Protein AF-A0A7J7RR95-F1 (afdb_monomer)

Organism: Rhinolophus ferrumequinum (NCBI:txid59479)

Nearest PDB structures (foldseek):
  5j3e-assembly2_B  TM=1.001E+00  e=3.347E-19  Homo sapiens
  3eop-assembly1_A  TM=9.936E-01  e=3.556E-19  Homo sapiens
  3eop-assembly2_B  TM=9.848E-01  e=4.807E-19  Homo sapiens
  2ar1-assembly1_A  TM=9.465E-01  e=1.881E-10  Leishmania major
  2eve-assembly1_A  TM=8.848E-01  e=7.018E-09  Pseudomonas syringae pv. tomato str. DC3000

Solvent-accessible surface area (backbone atoms only — not comparable to full-atom values): 7257 Å² total; per-residue (Å²): 124,52,70,71,43,73,45,75,42,65,47,67,99,56,98,77,34,24,40,48,26,35,29,26,28,74,36,54,75,41,73,40,70,54,36,76,35,84,88,40,97,66,42,38,95,87,53,42,92,95,63,57,78,51,66,40,64,43,71,40,83,71,46,68,43,85,41,77,44,44,49,67,59,55,48,52,51,24,58,51,12,58,77,74,71,41,66,40,44,74,41,41,78,77,75,40,77,88,58,92,79,72,80,74,54,72,57,38,49,54,50,57,57,57,51,42,80,48,80,89,130

Secondary structure (DSSP, 8-sta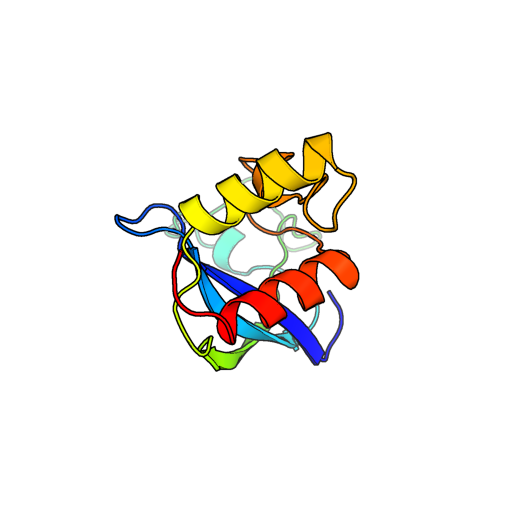te):
--TT-EEEEEE-SSSS-EEEEEEEEEEEEEE-GGGG-TTSTT--TT-BTTB-S-EEEEEEEEEEEEEEEEHHHHHHHHHHHHHHT-GGGG-HHHHSTT-SS----HHHHHHHHHHTTSPP-

Radius of gyration: 16.85 Å; Cα contacts (8 Å, |Δi|>4): 178; chains: 1; bounding box: 41×32×45 Å

Sequence (121 aa):
MKLEEKAFFYHSNCKEPGIAGLVKIVKEAYPDHTQFEKSNPYYDPSSKEDNPKWSMVDVQFVRMMKRFIPLAELKTHHQAHKATGGPLKNMALFTHQRLSVQPLTPEEFDFVLSLEEKEPS

Foldseek 3Di:
DDFFDKDFDWDPPDPFTFTWAMKTFHFDKDADPLCCPPVRPNHDPPADPVHGPDIDTDIGGDTTQLDTGTPVNLVVVCVVCCVVVAQNVPPCVPVVVPDPDGDHDPRRVVVVSVVSVDDDD

pLDDT: mean 97.43, std 3.61, range [64.69, 98.88]

Mean predicted aligned error: 2.74 Å

InterPro domains:
  IPR002740 EVE domain [PF01878] (1-114)
  IPR015947 PUA-like superfamily [SSF88697] (1-117)
  IPR047197 Thymocyte nuclear protein 1-like, EVE domain [cd21133] (1-115)
  IPR052181 5-Hydroxymethylcytosine binding [PTHR14087] (1-119)

Structure (mmCIF, N/CA/C/O backbone):
data_AF-A0A7J7RR95-F1
#
_entry.id   AF-A0A7J7RR95-F1
#
loop_
_atom_site.group_PDB
_atom_site.id
_atom_site.type_symbol
_atom_site.label_atom_id
_atom_site.label_alt_id
_atom_site.label_comp_id
_atom_site.label_asym_id
_atom_site.label_entity_id
_atom_site.label_seq_id
_atom_site.pdbx_PDB_ins_code
_atom_site.Cartn_x
_atom_site.Cartn_y
_atom_site.Cartn_z
_atom_site.occupancy
_atom_site.B_iso_or_equiv
_atom_site.auth_seq_id
_atom_site.auth_comp_id
_atom_site.auth_asym_id
_atom_site.auth_atom_id
_atom_site.pdbx_PDB_model_num
ATOM 1 N N . MET A 1 1 ? 1.373 -11.454 -3.887 1.00 95.19 1 MET A N 1
ATOM 2 C CA . MET A 1 1 ? 0.064 -10.899 -4.265 1.00 95.19 1 MET A CA 1
ATOM 3 C C . MET A 1 1 ? -0.592 -11.857 -5.237 1.00 95.19 1 MET A C 1
ATOM 5 O O . MET A 1 1 ? 0.095 -12.345 -6.132 1.00 95.19 1 MET A O 1
ATOM 9 N N . LYS A 1 2 ? -1.867 -12.155 -5.019 1.00 97.88 2 LYS A N 1
ATOM 10 C CA . LYS A 1 2 ? -2.702 -13.060 -5.808 1.00 97.88 2 LYS A CA 1
ATOM 11 C C . LYS A 1 2 ? -3.827 -12.298 -6.485 1.00 97.88 2 LYS A C 1
ATOM 13 O O . LYS A 1 2 ? -4.195 -11.214 -6.039 1.00 97.88 2 LYS A O 1
ATOM 18 N N . LEU A 1 3 ? -4.338 -12.855 -7.581 1.00 98.44 3 LEU A N 1
ATOM 19 C CA . LEU A 1 3 ? -5.466 -12.269 -8.305 1.00 98.44 3 LEU A CA 1
ATOM 20 C C . LEU A 1 3 ? -6.641 -11.989 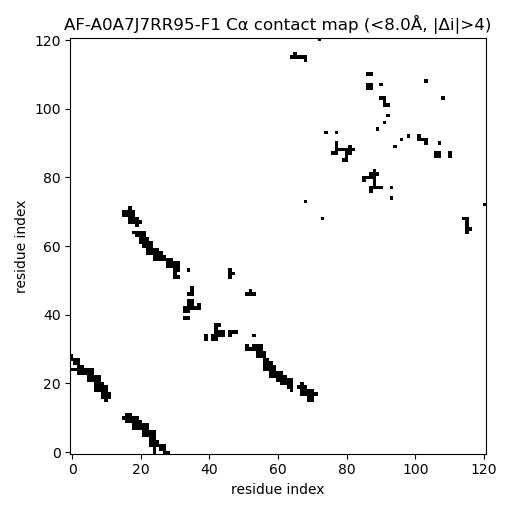-7.360 1.00 98.44 3 LEU A C 1
ATOM 22 O O . LEU A 1 3 ? -6.935 -12.788 -6.474 1.00 98.44 3 LEU A O 1
ATOM 26 N N . GLU A 1 4 ? -7.296 -10.848 -7.573 1.00 98.06 4 GLU A N 1
ATOM 27 C CA . GLU A 1 4 ? -8.432 -10.337 -6.794 1.00 98.06 4 GLU A CA 1
ATOM 28 C C . GLU A 1 4 ? -8.134 -9.948 -5.331 1.00 98.06 4 GLU A C 1
ATOM 30 O O . GLU A 1 4 ? -9.017 -9.401 -4.664 1.00 98.06 4 GLU A O 1
ATOM 35 N N . GLU A 1 5 ? -6.904 -10.124 -4.828 1.00 98.50 5 GLU A N 1
ATOM 36 C CA . GLU A 1 5 ? -6.513 -9.542 -3.538 1.00 98.50 5 GLU A CA 1
ATOM 37 C C . GLU A 1 5 ? -6.642 -8.013 -3.586 1.00 98.50 5 GLU A C 1
ATOM 39 O O . GLU A 1 5 ? -6.303 -7.368 -4.583 1.00 98.50 5 GLU A O 1
ATOM 44 N N . LYS A 1 6 ? -7.144 -7.423 -2.497 1.00 98.44 6 LYS A N 1
ATOM 45 C CA . LYS A 1 6 ? -7.325 -5.974 -2.370 1.00 98.44 6 LYS A CA 1
ATOM 46 C C . LYS A 1 6 ? -6.111 -5.335 -1.713 1.00 98.44 6 LYS A C 1
ATOM 48 O O . LYS A 1 6 ? -5.485 -5.924 -0.837 1.00 98.44 6 LYS A O 1
ATOM 53 N N . ALA A 1 7 ? -5.839 -4.092 -2.085 1.00 98.75 7 ALA A N 1
ATOM 54 C CA . ALA A 1 7 ? -4.834 -3.260 -1.445 1.00 98.75 7 ALA A CA 1
ATOM 55 C C . ALA A 1 7 ? -5.348 -1.828 -1.282 1.00 98.75 7 ALA A C 1
ATOM 57 O O . ALA A 1 7 ? -6.149 -1.338 -2.083 1.00 98.75 7 ALA A O 1
ATOM 58 N N . PHE A 1 8 ? -4.862 -1.146 -0.249 1.00 98.81 8 PHE A N 1
ATOM 59 C CA . PHE A 1 8 ? -5.077 0.286 -0.097 1.00 98.81 8 PHE A CA 1
ATOM 60 C C . PHE A 1 8 ? -4.138 1.066 -1.015 1.00 98.81 8 PHE A C 1
ATOM 62 O O . PHE A 1 8 ? -2.937 0.804 -1.068 1.00 98.81 8 PHE A O 1
ATOM 69 N N . PHE A 1 9 ? -4.687 2.061 -1.706 1.00 98.75 9 PHE A N 1
ATOM 70 C CA . PHE A 1 9 ? -3.912 3.030 -2.464 1.00 98.75 9 PHE A CA 1
ATOM 71 C C . PHE A 1 9 ? -3.505 4.178 -1.534 1.00 98.75 9 PHE A C 1
ATOM 73 O O . PHE A 1 9 ? -4.346 4.974 -1.100 1.00 98.75 9 PHE A O 1
ATOM 80 N N . TYR A 1 10 ? -2.219 4.221 -1.189 1.00 98.81 10 TYR A N 1
ATOM 81 C CA . TYR A 1 10 ? -1.653 5.156 -0.220 1.00 98.81 10 TYR A CA 1
ATOM 82 C C . TYR A 1 10 ? -0.892 6.287 -0.918 1.00 98.81 10 TYR A C 1
ATOM 84 O O . TYR A 1 10 ? 0.011 6.043 -1.718 1.00 98.81 10 TYR A O 1
ATOM 92 N N . HIS A 1 11 ? -1.219 7.531 -0.580 1.00 98.50 11 HIS A N 1
ATOM 93 C CA . HIS A 1 11 ? -0.480 8.707 -1.025 1.00 98.50 11 HIS A CA 1
ATOM 94 C C . HIS A 1 11 ? 0.686 8.978 -0.074 1.00 98.50 11 HIS A C 1
ATOM 96 O O . HIS A 1 11 ? 0.494 9.274 1.108 1.00 98.50 11 HIS A O 1
ATOM 102 N N . SER A 1 12 ? 1.905 8.881 -0.601 1.00 97.56 12 SER A N 1
ATOM 103 C CA . SER A 1 12 ? 3.141 9.209 0.108 1.00 97.56 12 SER A CA 1
ATOM 104 C C . SER A 1 12 ? 3.784 10.469 -0.476 1.00 97.56 12 SER A C 1
ATOM 106 O O . SER A 1 12 ? 3.466 10.884 -1.587 1.00 97.56 12 SER A O 1
ATOM 108 N N . ASN A 1 13 ? 4.701 11.079 0.283 1.00 96.38 13 ASN A N 1
ATOM 109 C CA . ASN A 1 13 ? 5.509 12.217 -0.170 1.00 96.38 13 ASN A CA 1
ATOM 110 C C . ASN A 1 13 ? 4.690 13.409 -0.723 1.00 96.38 13 ASN A C 1
ATOM 112 O O . ASN A 1 13 ? 5.052 14.032 -1.720 1.00 96.38 13 ASN A O 1
ATOM 116 N N . CYS A 1 14 ? 3.573 13.727 -0.070 1.00 97.38 14 CYS A N 1
ATOM 117 C CA . CYS A 1 14 ? 2.683 14.836 -0.410 1.00 97.38 14 CYS A CA 1
ATOM 118 C C . CYS A 1 14 ? 2.305 15.638 0.848 1.00 97.38 14 CYS A C 1
ATOM 120 O O . CYS A 1 14 ? 2.641 15.246 1.965 1.00 97.38 14 CYS A O 1
ATOM 122 N N . LYS A 1 15 ? 1.605 16.770 0.671 1.00 97.06 15 LYS A N 1
ATOM 123 C CA . LYS A 1 15 ? 1.155 17.629 1.786 1.00 97.06 15 LYS A CA 1
ATOM 124 C C . LYS A 1 15 ? 0.240 16.890 2.766 1.00 97.06 15 LYS A C 1
ATOM 126 O O . LYS A 1 15 ? 0.357 17.078 3.970 1.00 97.06 15 LYS A O 1
ATOM 131 N N . GLU A 1 16 ? -0.636 16.043 2.235 1.00 96.75 16 GLU A N 1
ATOM 132 C CA . GLU A 1 16 ? -1.622 15.275 2.995 1.00 96.75 16 GLU A CA 1
ATOM 133 C C . GLU A 1 16 ? -1.447 13.781 2.680 1.00 96.75 16 GLU A C 1
ATOM 135 O O . GLU A 1 16 ? -2.079 13.268 1.754 1.00 96.75 16 GLU A O 1
ATOM 140 N N . PRO A 1 17 ? -0.531 13.079 3.373 1.00 98.31 17 PRO A N 1
ATOM 141 C CA . PRO A 1 17 ? -0.323 11.651 3.170 1.00 98.31 17 PRO A CA 1
ATOM 142 C C . PRO A 1 17 ? -1.417 10.830 3.859 1.00 98.31 17 PRO A C 1
ATOM 144 O O . PRO A 1 17 ? -1.895 11.191 4.939 1.00 98.31 17 PRO A O 1
ATOM 147 N N . GLY A 1 18 ? -1.793 9.699 3.265 1.00 98.50 18 GLY A N 1
ATOM 148 C CA . GLY A 1 18 ? -2.885 8.868 3.776 1.00 98.50 18 GLY A CA 1
ATOM 149 C C . GLY A 1 18 ? -3.466 7.902 2.747 1.00 98.50 18 GLY A C 1
ATOM 150 O O . GLY A 1 18 ? -2.993 7.809 1.614 1.00 98.50 18 GLY A O 1
ATOM 151 N N . ILE A 1 19 ? -4.495 7.165 3.157 1.00 98.75 19 ILE A N 1
ATOM 152 C CA . ILE A 1 19 ? -5.189 6.184 2.317 1.00 98.75 19 ILE A CA 1
ATOM 153 C C . ILE A 1 19 ? -6.321 6.883 1.562 1.00 98.75 19 ILE A C 1
ATOM 155 O O . ILE A 1 19 ? -7.227 7.457 2.171 1.00 98.75 19 ILE A O 1
ATOM 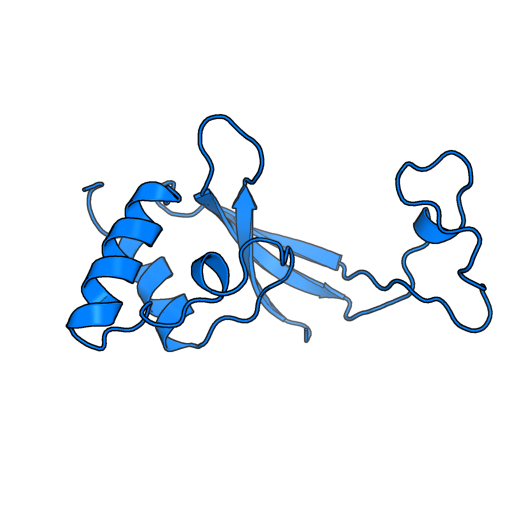159 N N . ALA A 1 20 ? -6.269 6.813 0.231 1.00 98.50 20 ALA A N 1
ATOM 160 C CA . ALA A 1 20 ? -7.214 7.489 -0.657 1.00 98.50 20 ALA A CA 1
ATOM 161 C C . ALA A 1 20 ? -8.275 6.549 -1.245 1.00 98.50 20 ALA A C 1
ATOM 163 O O . ALA A 1 20 ? -9.420 6.952 -1.455 1.00 98.50 20 ALA A O 1
ATOM 164 N N . GLY A 1 21 ? -7.923 5.288 -1.496 1.00 98.56 21 GLY A N 1
ATOM 165 C CA . GLY A 1 21 ? -8.829 4.347 -2.145 1.00 98.56 21 GLY A CA 1
ATOM 166 C C . GLY A 1 21 ? -8.405 2.894 -2.033 1.00 98.56 21 GLY A C 1
ATOM 167 O O . GLY A 1 21 ? -7.437 2.552 -1.355 1.00 98.56 21 GLY A O 1
ATOM 168 N N . LEU A 1 22 ? -9.150 2.050 -2.736 1.00 98.69 22 LEU A N 1
ATOM 169 C CA . LEU A 1 22 ? -8.920 0.621 -2.870 1.00 98.69 22 LEU A CA 1
ATOM 170 C C . LEU A 1 22 ? -8.610 0.270 -4.321 1.00 98.69 22 LEU A C 1
ATOM 172 O O . LEU A 1 22 ? -9.284 0.714 -5.256 1.00 98.69 22 LEU A O 1
ATOM 176 N N . VAL A 1 23 ? -7.629 -0.606 -4.478 1.00 98.81 23 VAL A N 1
ATOM 177 C CA . VAL A 1 23 ? -7.316 -1.292 -5.728 1.00 98.81 23 VAL A CA 1
ATOM 178 C C . VAL A 1 23 ? -7.394 -2.800 -5.512 1.00 98.81 23 VAL A C 1
ATOM 180 O O . VAL A 1 23 ? -7.419 -3.277 -4.374 1.00 98.81 23 VAL A O 1
ATOM 183 N N . LYS A 1 24 ? -7.421 -3.554 -6.605 1.00 98.75 24 LYS A N 1
ATOM 184 C CA . LYS A 1 24 ? -7.265 -5.008 -6.592 1.00 98.75 24 LYS A CA 1
ATOM 185 C C . LYS A 1 24 ? -6.211 -5.461 -7.588 1.00 98.75 24 LYS A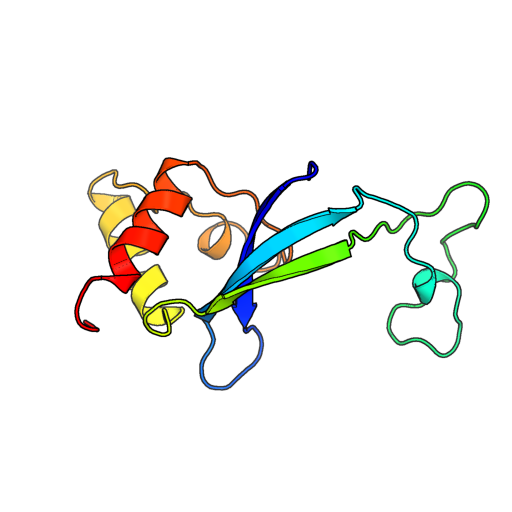 C 1
ATOM 187 O O . LYS A 1 24 ? -5.978 -4.783 -8.588 1.00 98.75 24 LYS A O 1
ATOM 192 N N . ILE A 1 25 ? -5.605 -6.610 -7.330 1.00 98.88 25 ILE A N 1
ATOM 193 C CA . ILE A 1 25 ? -4.617 -7.222 -8.219 1.00 98.88 25 ILE A CA 1
ATOM 194 C C . ILE A 1 25 ? -5.332 -7.884 -9.397 1.00 98.88 25 ILE A C 1
ATOM 196 O O . ILE A 1 25 ? -6.187 -8.747 -9.197 1.00 98.88 25 ILE A O 1
ATOM 200 N N . VAL A 1 26 ? -4.964 -7.505 -10.621 1.00 98.75 26 VAL A N 1
ATOM 201 C CA . VAL A 1 26 ? -5.508 -8.092 -11.862 1.00 98.75 26 VAL A CA 1
ATOM 202 C C . VAL A 1 26 ? -4.461 -8.845 -12.682 1.00 98.75 26 VAL A C 1
ATOM 204 O O . VAL A 1 26 ? -4.816 -9.574 -13.604 1.00 98.75 26 VAL A O 1
ATOM 207 N N . LYS A 1 27 ? -3.181 -8.734 -12.308 1.00 98.69 27 LYS A N 1
ATOM 208 C CA . LYS A 1 27 ? -2.088 -9.563 -12.825 1.00 98.69 27 LYS A CA 1
ATOM 209 C C . LYS A 1 27 ? -1.070 -9.823 -11.719 1.00 98.69 27 LYS A C 1
ATOM 211 O O . LYS A 1 27 ? -0.615 -8.879 -11.074 1.00 98.69 27 LYS A O 1
ATOM 216 N N . GLU A 1 28 ? -0.736 -11.094 -11.488 1.00 98.69 28 GLU A N 1
ATOM 217 C CA . GLU A 1 28 ? 0.325 -11.480 -10.544 1.00 98.69 28 GLU A CA 1
ATOM 218 C C . GLU A 1 28 ? 1.705 -11.005 -11.022 1.00 98.69 28 GLU A C 1
ATOM 220 O O . GLU A 1 28 ? 1.843 -10.483 -12.124 1.00 98.69 28 GLU A O 1
ATOM 225 N N . ALA A 1 29 ? 2.722 -11.178 -10.176 1.00 98.50 29 ALA A N 1
ATOM 226 C CA . ALA A 1 29 ? 4.059 -10.646 -10.401 1.00 98.50 29 ALA A CA 1
ATOM 227 C C . ALA A 1 29 ? 4.665 -11.0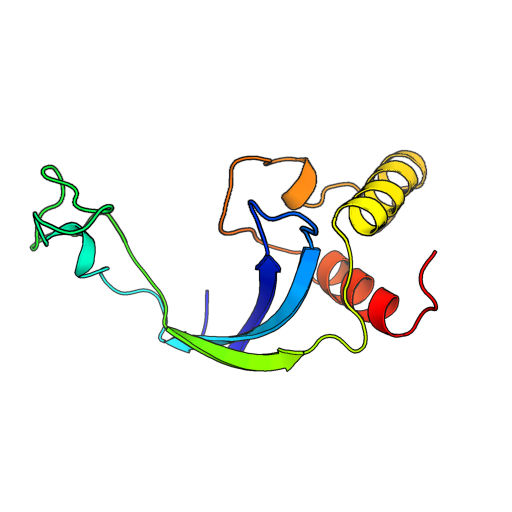80 -11.746 1.00 98.50 29 ALA A C 1
ATOM 229 O O . ALA A 1 29 ? 4.640 -12.257 -12.110 1.00 98.50 29 ALA A O 1
ATOM 230 N N . TYR A 1 30 ? 5.257 -10.119 -12.447 1.00 98.44 30 TYR A N 1
ATOM 231 C CA . TYR A 1 30 ? 6.008 -10.320 -13.683 1.00 98.44 30 TYR A CA 1
ATOM 232 C C . TYR A 1 30 ? 7.177 -9.322 -13.758 1.00 98.44 30 TYR A C 1
ATOM 234 O O . TYR A 1 30 ? 7.172 -8.346 -13.004 1.00 98.44 30 TYR A O 1
ATOM 242 N N . PRO A 1 31 ? 8.186 -9.539 -14.624 1.00 98.50 31 PRO A N 1
ATOM 243 C CA . PRO A 1 31 ? 9.327 -8.633 -14.734 1.00 98.50 31 PRO A CA 1
ATOM 244 C C . PRO A 1 31 ? 8.918 -7.190 -15.041 1.00 98.50 31 PRO A C 1
ATOM 246 O O . PRO A 1 31 ? 8.156 -6.938 -15.975 1.00 98.50 31 PRO A O 1
ATOM 249 N N . ASP A 1 32 ? 9.457 -6.243 -14.276 1.00 98.56 32 ASP A N 1
ATOM 250 C CA . ASP A 1 32 ? 9.278 -4.814 -14.535 1.00 98.56 32 ASP A CA 1
ATOM 251 C C . ASP A 1 32 ? 10.144 -4.392 -15.731 1.00 98.56 32 ASP A C 1
ATOM 253 O O . ASP A 1 32 ? 11.368 -4.417 -15.642 1.00 98.56 32 ASP A O 1
ATOM 257 N N . HIS A 1 33 ? 9.548 -4.022 -16.865 1.00 98.00 33 HIS A N 1
ATOM 258 C CA . HIS A 1 33 ? 10.331 -3.668 -18.055 1.00 98.00 33 HIS A CA 1
ATOM 259 C C . HIS A 1 33 ? 11.169 -2.392 -17.868 1.00 98.00 33 HIS A C 1
ATOM 261 O O . HIS A 1 33 ? 12.212 -2.249 -18.510 1.00 98.00 33 HIS A O 1
ATOM 267 N N . THR A 1 34 ? 10.770 -1.491 -16.961 1.00 98.31 34 THR A N 1
ATOM 268 C CA . THR A 1 34 ? 11.441 -0.199 -16.751 1.00 98.31 34 THR A CA 1
ATOM 269 C C . THR A 1 34 ? 12.865 -0.355 -16.223 1.00 98.31 34 THR A C 1
ATOM 271 O O . THR A 1 34 ? 13.721 0.487 -16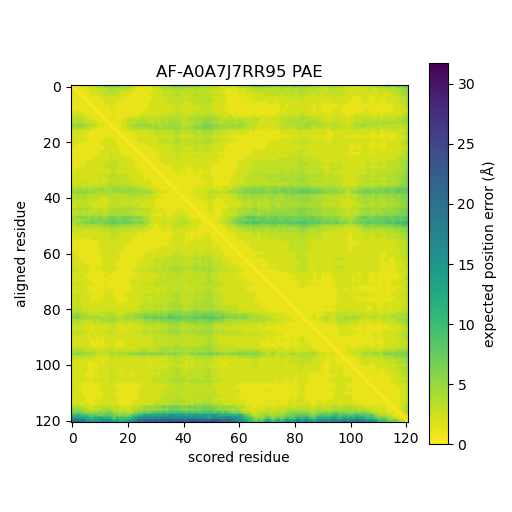.499 1.00 98.31 34 THR A O 1
ATOM 274 N N . GLN A 1 35 ? 13.160 -1.476 -15.554 1.00 98.44 35 GLN A N 1
ATOM 275 C CA . GLN A 1 35 ? 14.490 -1.765 -15.018 1.00 98.44 35 GLN A CA 1
ATOM 276 C C . GLN A 1 35 ? 15.573 -1.889 -16.108 1.00 98.44 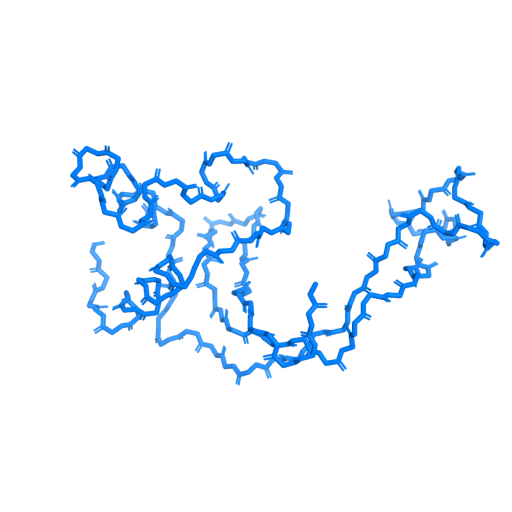35 GLN A C 1
ATOM 278 O O . GLN A 1 35 ? 16.755 -1.758 -15.800 1.00 98.44 35 GLN A O 1
ATOM 283 N N . PHE A 1 36 ? 15.194 -2.110 -17.374 1.00 98.12 36 PHE A N 1
ATOM 284 C CA . PHE A 1 36 ? 16.116 -2.248 -18.512 1.00 98.12 36 PHE A CA 1
ATOM 285 C C . PHE A 1 36 ? 16.251 -0.965 -19.354 1.00 98.12 36 PHE A C 1
ATOM 287 O O . PHE A 1 36 ? 17.132 -0.855 -20.210 1.00 98.12 36 PHE A O 1
ATOM 294 N N . GLU A 1 37 ? 15.411 0.040 -19.109 1.00 97.69 37 GLU A N 1
ATOM 295 C CA . GLU A 1 37 ? 15.345 1.271 -19.896 1.00 97.69 37 GLU A CA 1
ATOM 296 C C . GLU A 1 37 ? 16.326 2.326 -19.366 1.00 97.69 37 GLU A C 1
ATOM 298 O O . GLU A 1 37 ? 16.028 3.014 -18.401 1.00 97.69 37 GLU A O 1
ATOM 303 N N . LYS A 1 38 ? 17.480 2.534 -20.016 1.00 97.19 38 LYS A N 1
ATOM 304 C CA . LYS A 1 38 ? 18.544 3.451 -19.529 1.00 97.19 38 LYS A CA 1
ATOM 305 C C . LYS A 1 38 ? 18.104 4.885 -19.209 1.00 97.19 38 LYS A C 1
ATOM 307 O O 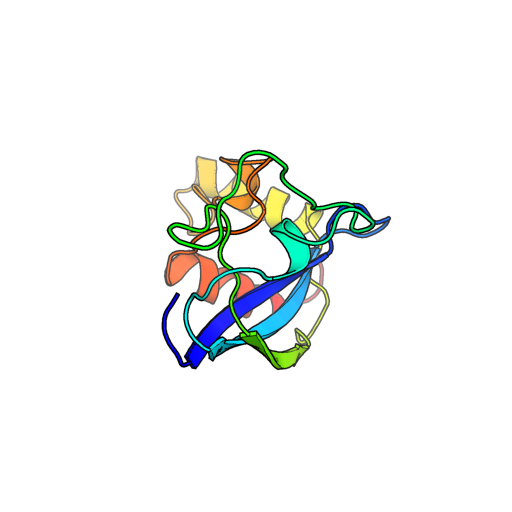. LYS A 1 38 ? 18.751 5.553 -18.410 1.00 97.19 38 LYS A O 1
ATOM 312 N N . SER A 1 39 ? 17.070 5.386 -19.879 1.00 97.44 39 SER A N 1
ATOM 313 C CA . SER A 1 39 ? 16.520 6.727 -19.647 1.00 97.44 39 SER A CA 1
ATOM 314 C C . SER A 1 39 ? 15.513 6.784 -18.496 1.00 97.44 39 SER A C 1
ATOM 316 O O . SER A 1 39 ? 15.101 7.874 -18.105 1.00 97.44 39 SER A O 1
ATOM 318 N N . ASN A 1 40 ? 15.075 5.634 -17.986 1.00 97.81 40 ASN A N 1
ATOM 319 C CA . ASN A 1 40 ? 14.081 5.537 -16.933 1.00 97.81 40 ASN A CA 1
ATOM 320 C C . ASN A 1 40 ? 14.731 5.795 -15.558 1.00 97.81 40 ASN A C 1
ATOM 322 O O . ASN A 1 40 ? 15.806 5.255 -15.287 1.00 97.81 40 ASN A O 1
ATOM 326 N N . PRO A 1 41 ? 14.099 6.577 -14.661 1.00 97.94 41 PRO A N 1
ATOM 327 C CA . PRO A 1 41 ? 14.606 6.801 -13.304 1.00 97.94 41 PRO A CA 1
ATOM 328 C C . PRO A 1 41 ? 14.843 5.524 -12.485 1.00 97.94 41 PRO A C 1
ATOM 330 O O . PRO A 1 41 ? 15.616 5.557 -11.530 1.00 97.94 41 PRO A O 1
ATOM 333 N N . TYR A 1 42 ? 14.180 4.421 -12.846 1.00 97.62 42 TYR A N 1
ATOM 334 C CA . TYR A 1 42 ? 14.266 3.129 -12.162 1.00 97.62 42 TYR A CA 1
ATOM 335 C C . TYR A 1 42 ? 15.136 2.097 -12.902 1.00 97.62 42 TYR A C 1
ATOM 337 O O . TYR A 1 42 ? 15.095 0.913 -12.575 1.00 97.62 42 TYR A O 1
ATOM 345 N N . TYR A 1 43 ? 15.944 2.535 -13.876 1.00 98.31 43 TYR A N 1
ATOM 346 C CA . TYR A 1 43 ? 16.931 1.690 -14.549 1.00 98.31 43 TYR A CA 1
ATOM 347 C C . TYR A 1 43 ? 17.902 1.033 -13.557 1.00 98.31 43 TYR A C 1
ATOM 349 O O . TYR A 1 43 ? 18.491 1.709 -12.709 1.00 98.31 43 TYR A O 1
ATOM 357 N N . ASP A 1 44 ? 18.146 -0.269 -13.723 1.00 98.25 44 ASP A N 1
ATOM 358 C CA . ASP A 1 44 ? 19.125 -1.022 -12.943 1.00 98.25 44 ASP A CA 1
ATOM 359 C C . ASP A 1 44 ? 20.142 -1.715 -13.874 1.00 98.25 44 ASP A C 1
ATOM 361 O O . ASP A 1 44 ? 19.847 -2.775 -14.434 1.00 98.25 44 ASP A O 1
ATOM 365 N N . PRO A 1 45 ? 21.381 -1.191 -14.004 1.00 97.56 45 PRO A N 1
ATOM 366 C CA . PRO A 1 45 ? 22.412 -1.782 -14.864 1.00 97.56 45 PRO A CA 1
ATOM 367 C C . PRO A 1 45 ? 22.866 -3.178 -14.420 1.00 97.56 45 PRO A C 1
ATOM 369 O O . PRO A 1 45 ? 23.603 -3.846 -15.143 1.00 97.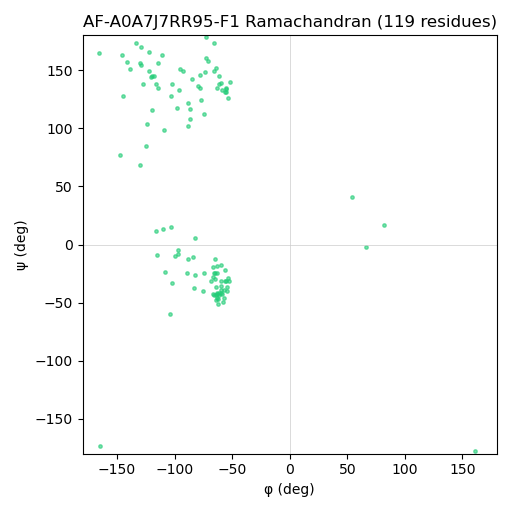56 45 PRO A O 1
ATOM 372 N N . SER A 1 46 ? 22.492 -3.603 -13.214 1.00 97.94 46 SER A N 1
ATOM 373 C CA . SER A 1 46 ? 22.845 -4.904 -12.663 1.00 97.94 46 SER A CA 1
ATOM 374 C C . SER A 1 46 ? 21.750 -5.960 -12.848 1.00 97.94 46 SER A C 1
ATOM 376 O O . SER A 1 46 ? 21.974 -7.116 -12.474 1.00 97.94 46 SER A O 1
ATOM 378 N N . SER A 1 47 ? 20.584 -5.588 -13.390 1.00 97.69 47 SER A N 1
ATOM 379 C CA . SER A 1 47 ? 19.516 -6.523 -13.741 1.00 97.69 47 SER A CA 1
ATOM 380 C C . SER A 1 47 ? 19.738 -7.122 -15.128 1.00 97.69 47 SER A C 1
ATOM 382 O O . SER A 1 47 ? 20.213 -6.444 -16.038 1.00 97.69 47 SER A O 1
ATOM 384 N N . LYS A 1 48 ? 19.412 -8.405 -15.294 1.00 96.06 48 LYS A N 1
ATOM 385 C CA . LYS A 1 48 ? 19.587 -9.133 -16.555 1.00 96.06 48 LYS A CA 1
ATOM 386 C C . LYS A 1 48 ? 18.248 -9.670 -17.046 1.00 96.06 48 LYS A C 1
ATOM 388 O O . LYS A 1 48 ? 17.430 -10.087 -16.234 1.00 96.06 48 LYS A O 1
ATOM 393 N N . GLU A 1 49 ? 18.036 -9.683 -18.358 1.00 94.75 49 GLU A N 1
ATOM 394 C CA . GLU A 1 49 ? 16.766 -10.124 -18.956 1.00 94.75 49 GLU A CA 1
ATOM 395 C C . GLU A 1 49 ? 16.467 -11.613 -18.722 1.00 94.75 49 GLU A C 1
ATOM 397 O O . GLU A 1 49 ? 15.305 -11.995 -18.612 1.00 94.75 49 GLU A O 1
ATOM 402 N N . ASP A 1 50 ? 17.498 -12.454 -18.602 1.00 95.81 50 ASP A N 1
ATOM 403 C CA . ASP A 1 50 ? 17.367 -13.892 -18.338 1.00 95.81 50 ASP A CA 1
ATOM 404 C C . ASP A 1 50 ? 16.970 -14.205 -16.887 1.00 95.81 50 ASP A C 1
ATOM 406 O O . ASP A 1 50 ? 16.380 -15.251 -16.617 1.00 95.81 50 ASP A O 1
ATOM 410 N N . ASN A 1 51 ? 17.267 -13.297 -15.954 1.00 96.19 51 ASN A N 1
ATOM 411 C CA . ASN A 1 51 ? 16.851 -13.391 -14.558 1.00 96.19 51 ASN A CA 1
ATOM 412 C C . ASN A 1 51 ? 16.596 -11.989 -13.963 1.00 96.19 51 ASN A C 1
ATOM 414 O O . ASN A 1 51 ? 17.452 -11.460 -13.236 1.00 96.19 51 ASN A O 1
ATOM 418 N N . PRO A 1 52 ? 15.445 -11.366 -14.287 1.00 97.69 52 PRO A N 1
ATOM 419 C CA . PRO A 1 52 ? 15.131 -10.001 -13.877 1.00 97.69 52 PRO A CA 1
ATOM 420 C C . PRO A 1 52 ? 15.035 -9.861 -12.357 1.00 97.69 52 PRO A C 1
ATOM 422 O O . PRO A 1 52 ? 14.379 -10.659 -11.688 1.00 97.69 52 PRO A O 1
ATOM 425 N N . LYS A 1 53 ? 15.655 -8.816 -11.801 1.00 98.06 53 LYS A N 1
ATOM 426 C CA . LYS A 1 53 ? 15.648 -8.558 -10.350 1.00 98.06 53 LYS A CA 1
ATOM 427 C C . LYS A 1 53 ? 14.324 -8.002 -9.848 1.00 98.06 53 LYS A C 1
ATOM 429 O O . LYS A 1 53 ? 13.879 -8.355 -8.757 1.00 98.06 53 LYS A O 1
ATOM 434 N N . TRP A 1 54 ? 13.727 -7.104 -10.624 1.00 98.50 54 TRP A N 1
ATOM 435 C CA . TRP A 1 54 ? 12.552 -6.346 -10.216 1.00 98.50 54 TRP A CA 1
ATOM 436 C C . TRP A 1 54 ? 11.294 -6.919 -10.852 1.00 98.50 54 TRP A C 1
ATOM 438 O O . TRP A 1 54 ? 11.275 -7.297 -12.025 1.00 98.50 54 TRP A O 1
ATOM 448 N N . SER A 1 55 ? 10.237 -6.995 -10.053 1.00 98.50 55 SER A N 1
ATOM 449 C CA . SER A 1 55 ? 8.918 -7.444 -10.482 1.00 98.50 55 SER A CA 1
ATOM 450 C C . SER A 1 55 ? 7.889 -6.361 -10.202 1.00 98.50 55 SER A C 1
ATOM 452 O O . SER A 1 55 ? 7.998 -5.644 -9.207 1.00 98.50 55 SER A O 1
ATOM 454 N N . MET A 1 56 ? 6.858 -6.306 -11.033 1.00 98.62 56 MET A N 1
ATOM 455 C CA . MET A 1 56 ? 5.680 -5.472 -10.836 1.00 98.62 56 MET A CA 1
ATOM 456 C C . MET A 1 56 ? 4.399 -6.297 -10.977 1.00 98.62 56 MET A C 1
ATOM 458 O O . MET A 1 56 ? 4.432 -7.468 -11.356 1.00 98.62 56 MET A O 1
ATOM 462 N N . VAL A 1 57 ? 3.271 -5.691 -10.622 1.00 98.81 57 VAL A N 1
ATOM 463 C CA . VAL A 1 57 ? 1.923 -6.263 -10.726 1.00 98.81 57 VAL A CA 1
ATOM 464 C C . VAL A 1 57 ? 1.020 -5.255 -11.422 1.00 98.81 57 VAL A C 1
ATOM 466 O O . VAL A 1 57 ? 1.272 -4.052 -11.335 1.00 98.81 57 VAL A O 1
ATOM 469 N N . ASP A 1 58 ? -0.065 -5.728 -12.031 1.00 98.81 58 ASP A N 1
ATOM 470 C CA . ASP A 1 58 ? -1.105 -4.822 -12.520 1.00 98.81 58 ASP A CA 1
ATOM 471 C C . ASP A 1 58 ? -2.207 -4.716 -11.475 1.00 98.81 58 ASP A C 1
ATOM 473 O O . ASP A 1 58 ? -2.698 -5.724 -10.950 1.00 98.81 58 ASP A O 1
ATOM 477 N N . VAL A 1 59 ? -2.618 -3.482 -11.199 1.00 98.81 59 VAL A N 1
ATOM 478 C CA . VAL A 1 59 ? -3.709 -3.182 -10.277 1.00 98.81 59 VAL A CA 1
ATOM 479 C C . VAL A 1 59 ? -4.845 -2.481 -11.005 1.00 98.81 59 VAL A C 1
ATOM 481 O O . VAL A 1 59 ? -4.629 -1.670 -11.903 1.00 98.81 59 VAL A O 1
ATOM 484 N N . GLN A 1 60 ? -6.071 -2.775 -10.592 1.00 98.81 60 GLN A N 1
ATOM 485 C CA . GLN A 1 60 ? -7.272 -2.111 -11.074 1.00 98.81 60 GLN A CA 1
ATOM 486 C C . GLN A 1 60 ? -7.910 -1.326 -9.935 1.00 98.81 60 GLN A C 1
ATOM 488 O O . GLN A 1 60 ? -8.065 -1.833 -8.822 1.00 98.81 60 GLN A O 1
ATOM 493 N N . PHE A 1 61 ? -8.300 -0.087 -10.222 1.00 98.81 61 PHE A N 1
ATOM 494 C CA . PHE A 1 61 ? -9.088 0.727 -9.306 1.00 98.81 61 PHE A CA 1
ATOM 495 C C . PHE A 1 61 ? -10.418 0.042 -8.970 1.00 98.81 61 PHE A C 1
ATOM 497 O O . PHE A 1 61 ? -11.119 -0.431 -9.863 1.00 98.81 61 PHE A O 1
ATOM 504 N N . VAL A 1 62 ? -10.763 0.006 -7.682 1.00 98.69 62 VAL A N 1
ATOM 505 C CA . VAL A 1 62 ? -12.044 -0.533 -7.202 1.00 98.69 62 VAL A CA 1
ATOM 506 C C . VAL A 1 62 ? -12.974 0.612 -6.826 1.00 98.69 62 VAL A C 1
ATOM 508 O O . VAL A 1 62 ? -14.063 0.730 -7.380 1.00 98.69 62 VAL A O 1
ATOM 511 N N . ARG A 1 63 ? -12.556 1.447 -5.868 1.00 98.75 63 ARG A N 1
ATOM 512 C CA . ARG A 1 63 ? -13.307 2.621 -5.406 1.00 98.75 63 ARG A CA 1
ATOM 513 C C . ARG A 1 63 ? -12.427 3.554 -4.579 1.00 98.75 63 ARG A C 1
ATOM 515 O O . ARG A 1 63 ? -11.391 3.141 -4.062 1.00 98.75 63 ARG A O 1
ATOM 522 N N . MET A 1 64 ? -12.891 4.783 -4.377 1.00 98.69 64 MET A N 1
ATOM 523 C CA . MET A 1 64 ? -12.360 5.660 -3.331 1.00 98.69 64 MET A CA 1
ATOM 524 C C . MET A 1 64 ? -12.786 5.161 -1.942 1.00 98.69 64 MET A C 1
ATOM 526 O O . MET A 1 64 ? -13.789 4.447 -1.803 1.00 98.69 64 MET A O 1
ATOM 530 N N . MET A 1 65 ? -12.038 5.553 -0.911 1.00 98.50 65 MET A N 1
ATOM 531 C CA . MET A 1 65 ? -12.533 5.480 0.466 1.00 98.50 65 MET A CA 1
ATOM 532 C C . MET A 1 65 ? -13.728 6.429 0.620 1.00 98.50 65 MET A C 1
ATOM 534 O O . MET A 1 65 ? -13.799 7.440 -0.083 1.00 98.50 65 MET A O 1
ATOM 538 N N . LYS A 1 66 ? -14.666 6.139 1.533 1.00 98.25 66 LYS A N 1
ATOM 539 C CA . LYS A 1 66 ? -15.818 7.044 1.771 1.00 98.25 66 LYS A CA 1
ATOM 540 C C . LYS A 1 66 ? -15.385 8.440 2.225 1.00 98.25 66 LYS A C 1
ATOM 542 O O . LYS A 1 66 ? -16.023 9.432 1.887 1.00 98.25 66 LYS A O 1
ATOM 547 N N . ARG A 1 67 ? -14.262 8.502 2.938 1.00 97.81 67 ARG A N 1
ATOM 548 C CA . ARG A 1 67 ? -13.496 9.712 3.230 1.00 97.81 67 ARG A CA 1
ATOM 549 C C . ARG A 1 67 ? -12.008 9.392 3.174 1.00 97.81 67 ARG A C 1
ATOM 551 O O . ARG A 1 67 ? -11.615 8.243 3.359 1.00 97.81 67 ARG A O 1
ATOM 558 N N . PHE A 1 68 ? -11.182 10.407 2.955 1.00 98.19 68 PHE A N 1
ATOM 559 C CA . PHE A 1 68 ? -9.734 10.254 3.065 1.00 98.19 68 PHE A CA 1
ATOM 560 C C . PHE A 1 68 ? -9.352 9.858 4.500 1.00 98.19 68 PHE A C 1
ATOM 562 O O . PHE A 1 68 ? -9.918 10.403 5.452 1.00 98.19 68 PHE A O 1
ATOM 569 N N . ILE A 1 69 ? -8.410 8.919 4.648 1.00 98.56 69 ILE A N 1
ATOM 570 C CA . ILE A 1 69 ? -7.896 8.482 5.954 1.00 98.56 69 ILE A CA 1
ATOM 571 C C . ILE A 1 69 ? -6.454 8.994 6.103 1.00 98.56 69 ILE A C 1
ATOM 573 O O . ILE A 1 69 ? -5.531 8.387 5.545 1.00 98.56 69 ILE A O 1
ATOM 577 N N . PRO A 1 70 ? -6.226 10.115 6.815 1.00 98.38 70 PRO A N 1
ATOM 578 C CA . PRO A 1 70 ? -4.901 10.712 6.939 1.00 98.38 70 PRO A CA 1
ATOM 579 C C . PRO A 1 70 ? -3.925 9.817 7.709 1.00 98.38 70 PRO A C 1
ATOM 581 O O . PRO A 1 70 ? -4.293 9.137 8.670 1.00 98.38 70 PRO A O 1
ATOM 584 N N . LEU A 1 71 ? -2.633 9.899 7.374 1.00 98.44 71 LEU A N 1
ATOM 585 C CA . LEU A 1 71 ? -1.561 9.227 8.119 1.00 98.44 71 LEU A CA 1
ATOM 586 C C . LEU A 1 71 ? -1.584 9.584 9.615 1.00 98.44 71 LEU A C 1
ATOM 588 O O . LEU A 1 71 ? -1.285 8.735 10.454 1.00 98.44 71 LEU A O 1
ATOM 592 N N . ALA A 1 72 ? -1.927 10.831 9.951 1.00 97.94 72 ALA A N 1
ATOM 593 C CA . ALA A 1 72 ? -2.020 11.295 11.333 1.00 97.94 72 ALA A CA 1
ATOM 594 C C . ALA A 1 72 ? -3.080 10.519 12.135 1.00 97.94 72 ALA A C 1
ATOM 596 O O . ALA A 1 72 ? -2.789 10.075 13.243 1.00 97.94 72 ALA A O 1
ATOM 597 N N . GLU A 1 73 ? -4.257 10.279 11.552 1.00 98.31 73 GLU A N 1
ATOM 598 C CA . GLU A 1 73 ? -5.327 9.493 12.176 1.00 98.31 73 GLU A CA 1
ATOM 599 C C . GLU A 1 73 ? -4.889 8.036 12.389 1.00 98.31 73 GLU A C 1
ATOM 601 O O . GLU A 1 73 ? -4.977 7.503 13.500 1.00 98.31 73 GLU A O 1
ATOM 606 N N . LEU A 1 74 ? -4.310 7.412 11.354 1.00 98.38 74 LEU A N 1
ATOM 607 C CA . LEU A 1 74 ? -3.759 6.055 11.450 1.00 98.38 74 LEU A CA 1
ATOM 608 C C . LEU A 1 74 ? -2.696 5.957 12.555 1.00 98.38 74 LEU A C 1
ATOM 610 O O . LEU A 1 74 ? -2.651 4.970 13.292 1.00 98.38 74 LEU A O 1
ATOM 614 N N . LYS A 1 75 ? -1.854 6.990 12.701 1.00 98.12 75 LYS A N 1
ATOM 615 C CA . LYS A 1 75 ? -0.800 7.047 13.720 1.00 98.12 75 LYS A CA 1
ATOM 616 C C . LYS A 1 75 ? -1.379 7.134 15.130 1.00 98.12 75 LYS A C 1
ATOM 618 O O . LYS A 1 75 ? -0.888 6.428 16.010 1.00 98.12 75 LYS A O 1
ATOM 623 N N . THR A 1 76 ? -2.420 7.940 15.336 1.00 98.06 76 THR A N 1
ATOM 624 C CA . THR A 1 76 ? -3.135 8.034 16.618 1.00 98.06 76 THR A CA 1
ATOM 625 C C . THR A 1 76 ? -3.693 6.672 17.027 1.00 98.06 76 THR A C 1
ATOM 627 O O . THR A 1 76 ? -3.425 6.198 18.134 1.00 98.06 76 THR A O 1
ATOM 630 N N . HIS A 1 77 ? -4.383 5.981 16.114 1.00 98.25 77 HIS A N 1
ATOM 631 C CA . HIS A 1 77 ? -4.899 4.638 16.382 1.00 98.25 77 HIS A CA 1
ATOM 632 C C . HIS A 1 77 ? -3.786 3.619 16.634 1.00 98.25 77 HIS A C 1
ATOM 634 O O . HIS A 1 77 ? -3.878 2.838 17.577 1.00 98.25 77 HIS A O 1
ATOM 640 N N . HIS A 1 78 ? -2.707 3.643 15.850 1.00 98.44 78 HIS A N 1
ATOM 641 C CA . HIS A 1 78 ? -1.548 2.779 16.073 1.00 98.44 78 HIS A CA 1
ATOM 642 C C . HIS A 1 78 ? -0.943 2.962 17.474 1.00 98.44 78 HIS A C 1
ATOM 644 O O . HIS A 1 78 ? -0.682 1.978 18.168 1.00 98.44 78 HIS A O 1
ATOM 650 N N . GLN A 1 79 ? -0.749 4.209 17.915 1.00 98.25 79 GLN A N 1
ATOM 651 C CA . GLN A 1 79 ? -0.206 4.520 19.240 1.00 98.25 79 GLN A CA 1
ATOM 652 C C . GLN A 1 79 ? -1.134 4.050 20.366 1.00 98.25 79 GLN A C 1
ATOM 654 O O . GLN A 1 79 ? -0.661 3.425 21.315 1.00 98.25 79 GLN A O 1
ATOM 659 N N . ALA A 1 80 ? -2.444 4.275 20.238 1.00 98.12 80 ALA A N 1
ATOM 660 C CA . ALA A 1 80 ? -3.426 3.778 21.200 1.00 98.12 80 ALA A CA 1
ATOM 661 C C . ALA A 1 80 ? -3.436 2.240 21.255 1.00 98.12 80 ALA A C 1
ATOM 663 O O . ALA A 1 80 ? -3.356 1.646 22.330 1.00 98.12 80 ALA A O 1
ATOM 664 N N . HIS A 1 81 ? -3.451 1.580 20.095 1.00 98.50 81 HIS A N 1
ATOM 665 C CA . HIS A 1 81 ? -3.483 0.122 19.994 1.00 98.50 81 HIS A CA 1
ATOM 666 C C . HIS A 1 81 ? -2.211 -0.551 20.504 1.00 98.50 81 HIS A C 1
ATOM 668 O O . HIS A 1 81 ? -2.286 -1.674 20.997 1.00 98.50 81 HIS A O 1
ATOM 674 N N . LYS A 1 82 ? -1.055 0.119 20.449 1.00 97.44 82 LYS A N 1
ATOM 675 C CA . LYS A 1 82 ? 0.166 -0.376 21.099 1.00 97.44 82 LYS A CA 1
ATOM 676 C C . LYS A 1 82 ? 0.007 -0.539 22.609 1.00 97.44 82 LYS A C 1
ATOM 678 O O . LYS A 1 82 ? 0.558 -1.485 23.158 1.00 97.44 82 LYS A O 1
ATOM 683 N N . ALA A 1 83 ? -0.748 0.343 23.261 1.00 97.00 83 ALA A N 1
ATOM 684 C CA . ALA A 1 83 ? -1.004 0.260 24.697 1.00 97.00 83 ALA A CA 1
ATOM 685 C C . ALA A 1 83 ? -2.148 -0.709 25.037 1.00 97.00 83 ALA A C 1
ATOM 687 O O . ALA A 1 83 ? -2.076 -1.416 26.037 1.00 97.00 83 ALA A O 1
ATOM 688 N N . THR A 1 84 ? -3.198 -0.755 24.210 1.00 97.44 84 THR A N 1
ATOM 689 C CA . THR A 1 84 ? -4.427 -1.521 24.499 1.00 97.44 84 THR A CA 1
ATOM 690 C C . THR A 1 84 ? -4.487 -2.900 23.842 1.00 97.44 84 THR A C 1
ATOM 692 O O . THR A 1 84 ? -5.396 -3.674 24.124 1.00 97.44 84 THR A O 1
ATOM 695 N N . GLY A 1 85 ? -3.539 -3.228 22.962 1.00 97.25 85 GLY A N 1
ATOM 696 C CA . GLY A 1 85 ? -3.504 -4.494 22.231 1.00 97.25 85 GLY A CA 1
ATOM 697 C C . GLY A 1 85 ? -4.393 -4.554 20.981 1.00 97.25 85 GLY A C 1
ATOM 698 O O . GLY A 1 85 ? -4.621 -5.660 20.490 1.00 97.25 85 GLY A O 1
ATOM 699 N N . GLY A 1 86 ? -4.852 -3.410 20.459 1.00 97.75 86 GLY A N 1
ATOM 700 C CA . GLY A 1 86 ? -5.781 -3.320 19.321 1.00 97.75 86 GLY A CA 1
ATOM 701 C C . GLY A 1 86 ? -5.199 -3.666 17.933 1.00 97.75 86 GLY A C 1
ATOM 702 O O . GLY A 1 86 ? -3.999 -3.929 17.812 1.00 97.75 86 GLY A O 1
ATOM 703 N N . PRO A 1 87 ? -6.029 -3.619 16.867 1.00 98.31 87 PRO A N 1
ATOM 704 C CA . PRO A 1 87 ? -5.693 -4.167 15.544 1.00 98.31 87 PRO A CA 1
ATOM 705 C C . PRO A 1 87 ? -4.435 -3.566 14.910 1.00 98.31 87 PRO A C 1
ATOM 707 O O . PRO A 1 87 ? -3.576 -4.278 14.407 1.00 98.31 87 PRO A O 1
ATOM 710 N N . LEU A 1 88 ? -4.272 -2.243 14.998 1.00 98.44 88 LEU A N 1
ATOM 711 C CA . LEU A 1 88 ? -3.155 -1.542 14.344 1.00 98.44 88 LEU A CA 1
ATOM 712 C C . LEU A 1 88 ? -1.834 -1.575 15.129 1.00 98.44 88 LEU A C 1
ATOM 714 O O . LEU A 1 88 ? -0.883 -0.905 14.727 1.00 98.44 88 LEU A O 1
ATOM 718 N N . LYS A 1 89 ? -1.735 -2.299 16.253 1.00 98.38 89 LYS A N 1
ATOM 719 C CA . LYS A 1 89 ? -0.557 -2.245 17.146 1.00 98.38 89 LYS A CA 1
ATOM 720 C C . LYS A 1 89 ? 0.772 -2.569 16.447 1.00 98.38 89 LYS A C 1
ATOM 722 O O . LYS A 1 89 ? 1.801 -1.997 16.806 1.00 98.38 89 LYS A O 1
ATOM 727 N N . ASN A 1 90 ? 0.730 -3.429 15.427 1.00 97.94 90 ASN A N 1
ATOM 728 C CA . ASN A 1 90 ? 1.898 -3.929 14.696 1.00 97.94 90 ASN A CA 1
ATOM 729 C C . ASN A 1 90 ? 1.925 -3.513 13.215 1.00 97.94 90 ASN A C 1
ATOM 731 O O . ASN A 1 90 ? 2.768 -4.012 12.471 1.00 97.94 90 ASN A O 1
ATOM 735 N N . MET A 1 91 ? 1.060 -2.579 12.808 1.00 98.31 91 MET A N 1
ATOM 736 C CA . MET A 1 91 ? 0.881 -2.203 11.406 1.00 98.31 91 MET A CA 1
ATOM 737 C C . MET A 1 91 ? 2.204 -1.813 10.735 1.00 98.31 91 MET A C 1
ATOM 739 O O . MET A 1 91 ? 2.917 -0.915 11.204 1.00 98.31 91 MET A O 1
ATOM 743 N N . ALA A 1 92 ? 2.490 -2.465 9.603 1.00 98.19 92 ALA A N 1
ATOM 744 C CA . ALA A 1 92 ? 3.717 -2.304 8.820 1.00 98.19 92 ALA A CA 1
ATOM 745 C C . ALA A 1 92 ? 4.020 -0.839 8.462 1.00 98.19 92 ALA A C 1
ATOM 747 O O . ALA A 1 92 ? 5.182 -0.434 8.448 1.00 98.19 92 ALA A O 1
ATOM 748 N N . LEU A 1 93 ? 2.978 -0.021 8.282 1.00 98.12 93 LEU A N 1
ATOM 749 C CA . LEU A 1 93 ? 3.086 1.406 7.978 1.00 98.12 93 LEU A CA 1
ATOM 750 C C . LEU A 1 93 ? 3.932 2.173 9.006 1.00 98.12 93 LEU A C 1
ATOM 752 O O . LEU A 1 93 ? 4.624 3.127 8.653 1.00 98.12 93 LEU A O 1
ATOM 756 N N . PHE A 1 94 ? 3.918 1.735 10.268 1.00 97.94 94 PHE A N 1
ATOM 757 C CA . PHE A 1 94 ? 4.641 2.380 11.366 1.00 97.94 94 PHE A CA 1
ATOM 758 C C . PHE A 1 94 ? 5.857 1.587 11.850 1.00 97.94 94 PHE A C 1
ATOM 760 O O . PHE A 1 94 ? 6.779 2.177 12.421 1.00 97.94 94 PHE A O 1
ATOM 767 N N . THR A 1 95 ? 5.883 0.271 11.630 1.00 97.50 95 THR A N 1
ATOM 768 C CA . THR A 1 95 ? 7.000 -0.603 12.025 1.00 97.50 95 THR A CA 1
ATOM 769 C C . THR A 1 95 ? 8.079 -0.710 10.940 1.00 97.50 95 THR A C 1
ATOM 771 O O . THR A 1 95 ? 9.250 -0.891 11.270 1.00 97.50 95 THR A O 1
ATOM 774 N N . HIS A 1 96 ? 7.730 -0.483 9.668 1.00 96.62 96 HIS A N 1
ATOM 775 C CA . HIS A 1 96 ? 8.620 -0.539 8.502 1.00 96.62 96 HIS A CA 1
ATOM 776 C C . HIS A 1 96 ? 8.494 0.721 7.625 1.00 96.62 96 HIS A C 1
ATOM 778 O O . HIS A 1 96 ? 8.050 0.686 6.481 1.00 96.62 96 HIS A O 1
ATOM 784 N N . GLN A 1 97 ? 8.951 1.860 8.150 1.00 92.19 97 GLN A N 1
ATOM 785 C CA . GLN A 1 97 ? 8.719 3.203 7.581 1.00 92.19 97 GLN A CA 1
ATOM 786 C C . GLN A 1 97 ? 9.248 3.437 6.152 1.00 92.19 97 GLN A C 1
ATOM 788 O O . GLN A 1 97 ? 8.857 4.407 5.510 1.00 92.19 97 GLN A O 1
ATOM 793 N N . ARG A 1 98 ? 10.167 2.597 5.659 1.00 95.56 98 ARG A N 1
ATOM 794 C CA . ARG A 1 98 ? 10.772 2.717 4.318 1.00 95.56 98 ARG A CA 1
ATOM 795 C C . ARG A 1 98 ? 10.325 1.614 3.353 1.00 95.56 98 ARG A C 1
ATOM 797 O O . ARG A 1 98 ? 10.941 1.444 2.307 1.00 95.56 98 ARG A O 1
ATOM 804 N N . LEU A 1 99 ? 9.285 0.858 3.704 1.00 97.50 99 LEU A N 1
ATOM 805 C CA . LEU A 1 99 ? 8.735 -0.208 2.871 1.00 97.50 99 LEU A CA 1
ATOM 806 C C . LEU A 1 99 ? 7.511 0.311 2.103 1.00 97.50 99 LEU A C 1
ATOM 808 O O . LEU A 1 99 ? 6.526 0.699 2.722 1.00 97.50 99 LEU A O 1
ATOM 812 N N . SER A 1 100 ? 7.564 0.332 0.770 1.00 97.38 100 SER A N 1
ATOM 813 C CA . SER A 1 100 ? 6.488 0.867 -0.085 1.00 97.38 100 SER A CA 1
ATOM 814 C C . SER A 1 100 ? 5.340 -0.114 -0.337 1.00 97.38 100 SER A C 1
ATOM 816 O O . SER A 1 100 ? 4.214 0.313 -0.568 1.00 97.38 100 SER A O 1
ATOM 818 N N . VAL A 1 101 ? 5.611 -1.420 -0.275 1.00 98.06 101 VAL A N 1
ATOM 819 C CA . VAL A 1 101 ? 4.625 -2.490 -0.463 1.00 98.06 101 VAL A CA 1
ATOM 820 C C . VAL A 1 101 ? 4.566 -3.312 0.812 1.00 98.06 101 VAL A C 1
ATOM 822 O O . VAL A 1 101 ? 5.554 -3.929 1.203 1.00 98.06 101 VAL A O 1
ATOM 825 N N . GLN A 1 102 ? 3.417 -3.295 1.479 1.00 98.25 102 GLN A N 1
ATOM 826 C CA . GLN A 1 102 ? 3.284 -3.797 2.842 1.00 98.25 102 GLN A CA 1
ATOM 827 C C . GLN A 1 102 ? 2.141 -4.811 2.943 1.00 98.25 102 GLN A C 1
ATOM 829 O O . GLN A 1 102 ? 1.078 -4.576 2.365 1.00 98.25 102 GLN A O 1
ATOM 834 N N . PRO A 1 103 ? 2.321 -5.919 3.680 1.00 97.69 103 PRO A N 1
ATOM 835 C CA . PRO A 1 103 ? 1.211 -6.788 4.034 1.00 97.69 103 PRO A CA 1
ATOM 836 C C . PRO A 1 103 ? 0.352 -6.129 5.120 1.00 97.69 103 PRO A C 1
ATOM 838 O O . PRO A 1 103 ? 0.873 -5.419 5.981 1.00 97.69 103 PRO A O 1
ATOM 841 N N . LEU A 1 104 ? -0.950 -6.410 5.093 1.00 98.31 104 LEU A N 1
ATOM 842 C CA . LEU A 1 104 ? -1.868 -6.146 6.199 1.00 98.31 104 LEU A CA 1
ATOM 843 C C . LEU A 1 104 ? -2.486 -7.468 6.649 1.00 98.31 104 LEU A C 1
ATOM 845 O O . LEU A 1 104 ? -2.763 -8.345 5.825 1.00 98.31 104 LEU A O 1
ATOM 849 N N . THR A 1 105 ? -2.733 -7.602 7.947 1.00 98.38 105 THR A N 1
ATOM 850 C CA . THR A 1 105 ? -3.611 -8.665 8.449 1.00 98.38 105 THR A CA 1
ATOM 851 C C . THR A 1 105 ? -5.075 -8.350 8.107 1.00 98.38 105 THR A C 1
ATOM 853 O O . THR A 1 105 ? -5.416 -7.185 7.872 1.00 98.38 105 THR A O 1
ATOM 856 N N . PRO A 1 106 ? -5.977 -9.351 8.116 1.00 98.25 106 PRO A N 1
ATOM 857 C CA . PRO A 1 106 ? -7.411 -9.094 7.980 1.00 98.25 106 PRO A CA 1
ATOM 858 C C . PRO A 1 106 ? -7.933 -8.087 9.017 1.00 98.25 106 PRO A C 1
ATOM 860 O O . PRO A 1 106 ? -8.675 -7.178 8.669 1.00 98.25 106 PRO A O 1
ATOM 863 N N . GLU A 1 107 ? -7.466 -8.177 10.267 1.00 98.44 107 GLU A N 1
ATOM 864 C CA . GLU A 1 107 ? -7.859 -7.265 11.351 1.00 98.44 107 GLU A CA 1
ATOM 865 C C . GLU A 1 107 ? -7.437 -5.813 11.085 1.00 98.44 107 GLU A C 1
ATOM 867 O O . GLU A 1 107 ? -8.198 -4.880 11.344 1.00 98.44 107 GLU A O 1
ATOM 872 N N . GLU A 1 108 ? -6.224 -5.602 10.564 1.00 98.75 108 GLU A N 1
ATOM 873 C CA . GLU A 1 108 ? -5.742 -4.271 10.185 1.00 98.75 108 GLU A CA 1
ATOM 874 C C . GLU A 1 108 ? -6.557 -3.703 9.024 1.00 98.75 108 GLU A C 1
ATOM 876 O O . GLU A 1 108 ? -6.946 -2.533 9.053 1.00 98.75 108 GLU A O 1
ATOM 881 N N . PHE A 1 109 ? -6.834 -4.536 8.019 1.00 98.69 109 PHE A N 1
ATOM 882 C CA . PHE A 1 109 ? -7.605 -4.150 6.845 1.00 98.69 109 PHE A CA 1
ATOM 883 C C . PHE A 1 109 ? -9.036 -3.748 7.219 1.00 98.69 109 PHE A C 1
ATOM 885 O O . PHE A 1 109 ? -9.474 -2.643 6.886 1.00 98.69 109 PHE A O 1
ATOM 892 N N . ASP A 1 110 ? -9.730 -4.594 7.979 1.00 98.56 110 ASP A N 1
ATOM 893 C CA . ASP A 1 110 ? -11.101 -4.350 8.427 1.00 98.56 110 ASP A CA 1
ATOM 894 C C . ASP A 1 110 ? -11.188 -3.133 9.353 1.00 98.56 110 ASP A C 1
ATOM 896 O O . ASP A 1 110 ? -12.128 -2.341 9.257 1.00 98.56 110 ASP A O 1
ATOM 900 N N . PHE A 1 111 ? -10.183 -2.919 10.211 1.00 98.56 111 PHE A N 1
ATOM 901 C CA . PHE A 1 111 ? -10.144 -1.730 11.055 1.00 98.56 111 PHE A CA 1
ATOM 902 C C . PHE A 1 111 ? -10.042 -0.450 10.220 1.00 98.56 111 PHE A C 1
ATOM 904 O O . PHE A 1 111 ? -10.801 0.487 10.467 1.00 98.56 111 PHE A O 1
ATOM 911 N N . VAL A 1 112 ? -9.155 -0.405 9.220 1.00 98.38 112 VAL A N 1
ATOM 912 C CA . VAL A 1 112 ? -9.032 0.758 8.326 1.00 98.38 112 VAL A CA 1
ATOM 913 C C . VAL A 1 112 ? -10.331 1.001 7.559 1.00 98.38 112 VAL A C 1
ATOM 915 O O . VAL A 1 112 ? -10.762 2.150 7.465 1.00 98.38 112 VAL A O 1
ATOM 918 N N . LEU A 1 113 ? -10.993 -0.052 7.068 1.00 98.50 113 LEU A N 1
ATOM 919 C CA . LEU A 1 113 ? -12.317 0.091 6.458 1.00 98.50 113 LEU A CA 1
ATOM 920 C C . LEU A 1 113 ? -13.326 0.677 7.449 1.00 98.50 113 LEU A C 1
ATOM 922 O O . LEU A 1 113 ? -14.067 1.580 7.091 1.00 98.50 113 LEU A O 1
ATOM 926 N N . SER A 1 114 ? -13.317 0.249 8.712 1.00 98.19 114 SER A N 1
ATOM 927 C CA . SER A 1 114 ? -14.244 0.779 9.720 1.00 98.19 114 SER A CA 1
ATOM 928 C C . SER A 1 114 ? -14.069 2.277 10.001 1.00 98.19 114 SER A C 1
ATOM 930 O O . SER A 1 114 ? -15.015 2.926 10.448 1.00 98.19 114 SER A O 1
ATOM 932 N N . LEU A 1 115 ? -12.877 2.838 9.760 1.00 98.06 115 LEU A N 1
ATOM 933 C CA . LEU A 1 115 ? -12.633 4.272 9.927 1.00 98.06 115 LEU A CA 1
ATOM 934 C C . LEU A 1 115 ? -13.386 5.096 8.884 1.00 98.06 115 LEU A C 1
ATOM 936 O O . LEU A 1 115 ? -13.819 6.203 9.196 1.00 98.06 115 LEU A O 1
ATOM 940 N N . GLU A 1 116 ? -13.595 4.559 7.680 1.00 96.19 116 GLU A N 1
ATOM 941 C CA . GLU A 1 116 ? -14.253 5.290 6.594 1.00 96.19 116 GLU A CA 1
ATOM 942 C C . GLU A 1 116 ? -15.734 5.599 6.880 1.00 96.19 116 GLU A C 1
ATOM 944 O O . GLU A 1 116 ? -16.289 6.510 6.273 1.00 96.19 116 GLU A O 1
ATOM 949 N N . GLU A 1 117 ? -16.351 4.881 7.825 1.00 95.56 117 GLU A N 1
ATOM 950 C CA . GLU A 1 117 ? -17.735 5.087 8.283 1.00 95.56 117 GLU A CA 1
ATOM 951 C C . GLU A 1 117 ? -17.859 6.097 9.433 1.00 95.56 117 GLU A C 1
ATOM 953 O O . GLU A 1 117 ? -18.966 6.489 9.799 1.00 95.56 117 GLU A O 1
ATOM 958 N N . LYS A 1 118 ? -16.739 6.478 10.055 1.00 93.00 118 LYS A N 1
ATOM 959 C CA . LYS A 1 118 ? -16.716 7.377 11.215 1.00 93.00 118 LYS A CA 1
ATOM 960 C C . LYS A 1 118 ? -16.472 8.808 10.767 1.00 93.00 118 LYS A C 1
ATOM 962 O O . LYS A 1 118 ? -15.778 9.036 9.776 1.00 93.00 118 LYS A O 1
ATOM 967 N N . GLU A 1 119 ? -16.987 9.767 11.529 1.00 86.75 119 GLU A N 1
ATOM 968 C CA . GLU A 1 119 ? -16.596 11.164 11.350 1.00 86.75 119 GLU A CA 1
ATOM 969 C C . GLU A 1 119 ? -15.085 11.329 11.599 1.00 86.75 119 GLU A C 1
ATOM 971 O O . GLU A 1 119 ? -14.526 10.608 12.435 1.00 86.75 119 GLU A O 1
ATOM 976 N N . PRO A 1 120 ? -14.406 12.232 10.865 1.00 82.38 120 PRO A N 1
ATOM 977 C CA . PRO A 1 120 ? -13.002 12.538 11.115 1.00 82.38 120 PRO A CA 1
ATOM 978 C C . PRO A 1 120 ? -12.790 12.965 12.572 1.00 82.38 120 PRO A C 1
ATOM 980 O O . PRO A 1 120 ? -13.526 13.810 13.080 1.00 82.38 120 PRO A O 1
ATOM 983 N N . SER A 1 121 ? -11.789 12.374 13.224 1.00 64.69 121 SER A N 1
ATOM 984 C CA . SER A 1 121 ? -11.353 12.736 14.580 1.00 64.69 121 SER A CA 1
ATOM 985 C C . SER A 1 121 ? -10.527 14.013 14.610 1.00 64.69 121 SER A C 1
ATOM 987 O O . SER A 1 121 ? -9.646 14.124 13.723 1.00 64.69 121 SER A O 1
#